Protein 7BO8 (pdb70)

Radius of gyration: 16.05 Å; Cα contacts (8 Å, |Δi|>4): 248; chains: 6; bounding box: 31×26×51 Å

Solvent-accessible surface area: 9868 Å² total

Foldseek 3Di:
DVVVVVVVVVVVVVVVVCCVVVVVVVVVD/DVVVVVVVVVVVVVVVVCCVVVVVVVVVD/DVVVVVVVVVVVVVVVVCCVVVVVVVVVD/DVVVVVVVVVVVVVVVVCVVVVVVVVVVD/DVVVVVVVVVVVVVVVVCCVVVVVVVVPD/DVVVVVVVVVVVVVVVVCCVVVVVVVVVD

Secondary structure (DSSP, 8-state):
-HHHHHHHHHHHHHHHH--HHHHHHHHH-/-HHHHHHHHHHHHHHHH--HHHHHHHHH-/-HHHHHHHHHHHHHHHH--HHHHHHHHH-/-HHHHHHHHHHHHHHHH--HHHHHHHHH-/-HHHHHHHHHHHHHHHH--HHHHHHHHH-/-HHHHHHHHHHHHHHHH--HHHHHHHHH-

Structure (mmCIF, N/CA/C/O backbone):
data_7BO8
#
_entry.id   7BO8
#
_cell.length_a   31.150
_cell.length_b   53.250
_cell.length_c   111.880
_cell.angle_alpha   90.000
_cell.angle_beta   90.000
_cell.angle_gamma   90.000
#
_symmetry.space_group_name_H-M   'P 21 21 21'
#
loop_
_entity.id
_entity.type
_entity.pdbx_description
1 polymer CC-Type2-(VaYd)4-Y3F-W19(BrPhe)-Y24F
2 non-polymer 'OXAMIC ACID'
3 non-polymer 1,2-ETHANEDIOL
4 water water
#
loop_
_atom_site.group_PDB
_atom_site.id
_atom_site.type_symbol
_atom_site.label_atom_id
_atom_site.label_alt_id
_atom_site.label_comp_id
_atom_site.label_asym_id
_atom_site.label_entity_id
_atom_site.label_seq_id
_atom_site.pdbx_PDB_ins_code
_atom_site.Cartn_x
_atom_site.Cartn_y
_atom_site.Cartn_z
_atom_site.occupancy
_atom_site.B_iso_or_equiv
_atom_site.auth_seq_id
_atom_site.auth_comp_id
_atom_site.auth_asym_id
_atom_site.auth_atom_id
_atom_site.pdbx_PDB_model_num
ATOM 4 N N . GLY A 1 2 ? 26.885 4.017 101.926 1.00 76.77 1 GLY A N 1
ATOM 5 C CA . GLY A 1 2 ? 27.704 2.774 102.004 1.00 63.64 1 GLY A CA 1
ATOM 6 C C . GLY A 1 2 ? 27.839 2.159 100.619 1.00 62.01 1 GLY A C 1
ATOM 7 O O . GLY A 1 2 ? 28.569 2.713 99.771 1.00 51.49 1 GLY A O 1
ATOM 8 N N . GLU A 1 3 ? 27.087 1.091 100.363 1.00 63.13 2 GLU A N 1
ATOM 9 C CA . GLU A 1 3 ? 27.041 0.417 99.046 1.00 66.16 2 GLU A CA 1
ATOM 10 C C . GLU A 1 3 ? 26.608 1.423 97.971 1.00 62.24 2 GLU A C 1
ATOM 11 O O . GLU A 1 3 ? 27.289 1.456 96.935 1.00 52.33 2 GLU A O 1
ATOM 17 N N . PHE A 1 4 ? 25.567 2.237 98.209 1.00 57.04 3 PHE A N 1
ATOM 18 C CA . PHE A 1 4 ? 24.989 3.137 97.170 1.00 51.76 3 PHE A CA 1
ATOM 19 C C . PHE A 1 4 ? 25.930 4.315 96.871 1.00 52.88 3 PHE A C 1
ATOM 20 O O . PHE A 1 4 ? 26.006 4.683 95.683 1.00 46.58 3 PHE A O 1
ATOM 28 N N . ALA A 1 5 ? 26.660 4.863 97.858 1.00 49.20 4 ALA A N 1
ATOM 29 C CA . ALA A 1 5 ? 27.671 5.934 97.646 1.00 47.67 4 ALA A CA 1
ATOM 30 C C . ALA A 1 5 ? 28.774 5.431 96.709 1.00 51.01 4 ALA A C 1
ATOM 31 O O . ALA A 1 5 ? 29.131 6.167 95.757 1.00 46.44 4 ALA A O 1
ATOM 33 N N . GLN A 1 6 ? 29.252 4.203 96.936 1.00 50.07 5 GLN A N 1
ATOM 34 C CA . GLN A 1 6 ? 30.274 3.542 96.082 1.00 50.23 5 GLN A CA 1
ATOM 35 C C . GLN A 1 6 ? 29.739 3.383 94.644 1.00 43.40 5 GLN A C 1
ATOM 36 O O . GLN A 1 6 ? 30.517 3.647 93.719 1.00 46.51 5 GLN A O 1
ATOM 42 N N . ALA A 1 7 ? 28.511 2.899 94.457 1.00 42.42 6 ALA A N 1
ATOM 43 C CA . ALA A 1 7 ? 27.914 2.685 93.116 1.00 42.11 6 ALA A CA 1
ATOM 44 C C . ALA A 1 7 ? 27.795 4.038 92.414 1.00 40.62 6 ALA A C 1
ATOM 45 O O . ALA A 1 7 ? 28.050 4.073 91.206 1.00 39.57 6 ALA A O 1
ATOM 47 N N . VAL A 1 8 ? 27.453 5.108 93.131 1.00 41.56 7 VAL A N 1
ATOM 48 C CA . VAL A 1 8 ? 27.353 6.467 92.522 1.00 40.51 7 VAL A CA 1
ATOM 49 C C . VAL A 1 8 ? 28.739 6.919 92.078 1.00 47.47 7 VAL A C 1
ATOM 50 O O . VAL A 1 8 ? 28.884 7.477 90.940 1.00 38.16 7 VAL A O 1
ATOM 54 N N . LYS A 1 9 ? 29.740 6.688 92.927 1.00 44.52 8 LYS A N 1
ATOM 55 C CA . LYS A 1 9 ? 31.133 7.052 92.585 1.00 43.76 8 LYS A CA 1
ATOM 56 C C . LYS A 1 9 ? 31.572 6.301 91.317 1.00 39.83 8 LYS A C 1
ATOM 57 O O . LYS A 1 9 ? 32.233 6.942 90.472 1.00 39.97 8 LYS A O 1
ATOM 63 N N . GLU A 1 10 ? 31.270 5.007 91.199 1.00 38.87 9 GLU A N 1
ATOM 64 C CA . GLU A 1 10 ? 31.699 4.177 90.042 1.00 42.72 9 GLU A CA 1
ATOM 65 C C . GLU A 1 10 ? 30.933 4.616 88.776 1.00 39.71 9 GLU A C 1
ATOM 66 O O . GLU A 1 10 ? 31.549 4.728 87.726 1.00 36.95 9 GLU A O 1
ATOM 72 N N . TYR A 1 11 ? 29.654 4.946 88.913 1.00 37.50 10 TYR A N 1
ATOM 73 C CA . TYR A 1 11 ? 28.849 5.530 87.806 1.00 39.68 10 TYR A CA 1
ATOM 74 C C . TYR A 1 11 ? 29.454 6.865 87.359 1.00 37.87 10 TYR A C 1
ATOM 75 O O . TYR A 1 11 ? 29.624 7.041 86.160 1.00 36.01 10 TYR A O 1
ATOM 84 N N . ALA A 1 12 ? 29.848 7.755 88.287 1.0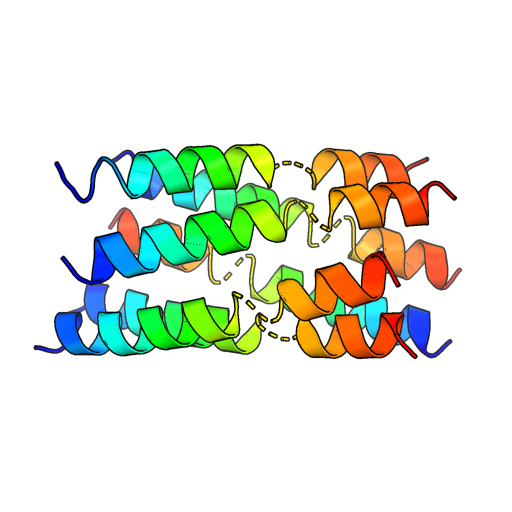0 38.43 11 ALA A N 1
ATOM 85 C CA . ALA A 1 12 ? 30.543 9.027 87.965 1.00 39.04 11 ALA A CA 1
ATOM 86 C C . ALA A 1 12 ? 31.798 8.799 87.099 1.00 40.02 11 ALA A C 1
ATOM 87 O O . ALA A 1 12 ? 31.993 9.576 86.108 1.00 35.94 11 ALA A O 1
ATOM 89 N N . LYS A 1 13 ? 32.641 7.820 87.453 1.00 40.48 12 LYS A N 1
ATOM 90 C CA . LYS A 1 13 ? 33.896 7.484 86.712 1.00 38.03 12 LYS A CA 1
ATOM 91 C C . LYS A 1 13 ? 33.556 7.027 85.285 1.00 34.05 12 LYS A C 1
ATOM 92 O O . LYS A 1 13 ? 34.276 7.427 84.367 1.00 38.17 12 LYS A O 1
ATOM 98 N N . ALA A 1 14 ? 32.530 6.185 85.126 1.00 37.30 13 ALA A N 1
ATOM 99 C CA . ALA A 1 14 ? 32.043 5.684 83.819 1.00 36.87 13 ALA A CA 1
ATOM 100 C C . ALA A 1 14 ? 31.520 6.853 82.970 1.00 36.13 13 ALA A C 1
ATOM 101 O O . ALA A 1 14 ? 31.817 6.856 81.764 1.00 40.73 13 ALA A O 1
ATOM 103 N N . VAL A 1 15 ? 30.800 7.814 83.567 1.00 35.35 14 VAL A N 1
ATOM 104 C CA . VAL A 1 15 ? 30.266 8.992 82.811 1.00 34.04 14 VAL A CA 1
ATOM 105 C C . VAL A 1 15 ? 31.493 9.771 82.343 1.00 36.42 14 VAL A C 1
ATOM 106 O O . VAL A 1 15 ? 31.578 10.106 81.153 1.00 35.99 14 VAL A O 1
ATOM 110 N N . LYS A 1 16 ? 32.464 9.978 83.233 1.00 40.48 15 LYS A N 1
ATOM 111 C CA . LYS A 1 16 ? 33.705 10.714 82.903 1.00 37.51 15 LYS A CA 1
ATOM 112 C C . LYS A 1 16 ? 34.456 10.021 81.756 1.00 39.20 15 LYS A C 1
ATOM 113 O O . LYS A 1 16 ? 34.969 10.766 80.889 1.00 36.56 15 LYS A O 1
ATOM 119 N N . GLU A 1 17 ? 34.567 8.684 81.769 1.00 36.30 16 GLU A N 1
ATOM 120 C CA . GLU A 1 17 ? 35.177 7.878 80.691 1.00 39.72 16 GLU A CA 1
ATOM 121 C C . GLU A 1 17 ? 34.415 8.102 79.393 1.00 38.71 16 GLU A C 1
ATOM 122 O O . GLU A 1 17 ? 35.063 8.267 78.353 1.00 37.55 16 GLU A O 1
ATOM 128 N N . TYR A 1 18 ? 33.089 8.094 79.455 1.00 38.28 17 TYR A N 1
ATOM 129 C CA . TYR A 1 18 ? 32.256 8.237 78.241 1.00 36.96 17 TYR A CA 1
ATOM 130 C C . TYR A 1 18 ? 32.434 9.655 77.703 1.00 34.18 17 TYR A C 1
ATOM 131 O O . TYR A 1 18 ? 32.598 9.781 76.525 1.00 35.42 17 TYR A O 1
ATOM 140 N N . ALA A 1 19 ? 32.503 10.682 78.545 1.00 37.87 18 ALA A N 1
ATOM 141 C CA . ALA A 1 19 ? 32.736 12.094 78.105 1.00 36.58 18 ALA A CA 1
ATOM 142 C C . ALA A 1 19 ? 34.026 12.212 77.287 1.00 40.01 18 ALA A C 1
ATOM 143 O O . ALA A 1 19 ? 33.979 12.857 76.230 1.00 36.94 18 ALA A O 1
ATOM 157 N N . ALA A 1 21 ? 35.502 9.720 75.541 1.00 39.64 20 ALA A N 1
ATOM 158 C CA . ALA A 1 21 ? 35.221 8.983 74.275 1.00 37.72 20 ALA A CA 1
ATOM 159 C C . ALA A 1 21 ? 34.368 9.850 73.344 1.00 38.26 20 ALA A C 1
ATOM 160 O O . ALA A 1 21 ? 34.697 9.843 72.152 1.00 37.96 20 ALA A O 1
ATOM 162 N N . VAL A 1 22 ? 33.359 10.568 73.858 1.00 36.37 21 VAL A N 1
ATOM 163 C CA . VAL A 1 22 ? 32.505 11.458 73.012 1.00 38.96 21 VAL A CA 1
ATOM 164 C C . VAL A 1 22 ? 33.351 12.616 72.464 1.00 41.10 21 VAL A C 1
ATOM 165 O O . VAL A 1 22 ? 33.232 12.899 71.266 1.00 37.78 21 VAL A O 1
ATOM 169 N N . LYS A 1 23 ? 34.200 13.229 73.287 1.00 39.36 22 LYS A N 1
ATOM 170 C CA . LYS A 1 23 ? 35.114 14.320 72.856 1.00 41.61 22 LYS A CA 1
ATOM 171 C C . LYS A 1 23 ? 36.055 13.815 71.745 1.00 38.90 22 LYS A C 1
ATOM 172 O O . LYS A 1 23 ? 36.285 14.562 70.795 1.00 37.33 22 LYS A O 1
ATOM 178 N N . GLU A 1 24 ? 36.628 12.619 71.894 1.00 37.33 23 GLU A N 1
ATOM 179 C CA . GLU A 1 24 ? 37.497 11.951 70.887 1.00 41.50 23 GLU A CA 1
ATOM 180 C C . GLU A 1 24 ? 36.708 11.689 69.609 1.00 43.36 23 GLU A C 1
ATOM 181 O O . GLU A 1 24 ? 37.264 11.947 68.527 1.00 42.71 23 GLU A O 1
ATOM 187 N N . PHE A 1 25 ? 35.470 11.209 69.712 1.00 38.47 24 PHE A N 1
ATOM 188 C CA . PHE A 1 25 ? 34.622 11.002 68.507 1.00 41.51 24 PHE A CA 1
ATOM 189 C C . PHE A 1 25 ? 34.380 12.349 67.818 1.00 44.27 24 PHE A C 1
ATOM 190 O O . PHE A 1 25 ? 34.513 12.410 66.587 1.00 43.51 24 PHE A O 1
ATOM 198 N N . ALA A 1 26 ? 34.057 13.396 68.578 1.00 42.43 25 ALA A N 1
ATOM 199 C CA . ALA A 1 26 ? 33.784 14.745 68.027 1.00 44.19 25 ALA A CA 1
ATOM 200 C C . ALA A 1 26 ? 34.990 15.216 67.218 1.00 46.02 25 ALA A C 1
ATOM 201 O O . ALA A 1 26 ? 34.783 15.699 66.093 1.00 43.89 25 ALA A O 1
ATOM 203 N N . GLN A 1 27 ? 36.199 15.033 67.756 1.00 43.84 26 GLN A N 1
ATOM 204 C CA . GLN A 1 27 ? 37.459 15.388 67.060 1.00 45.86 26 GLN A CA 1
ATOM 205 C C . GLN A 1 27 ? 37.607 14.533 65.807 1.00 49.45 26 GLN A C 1
ATOM 206 O O . GLN A 1 27 ? 37.958 15.107 64.767 1.00 49.33 26 GLN A O 1
ATOM 212 N N . ALA A 1 28 ? 37.297 13.238 65.873 1.00 48.33 27 ALA A N 1
ATOM 213 C CA . ALA A 1 28 ? 37.426 12.310 64.718 1.00 48.97 27 ALA A CA 1
ATOM 214 C C . ALA A 1 28 ? 36.462 12.736 63.599 1.00 51.28 27 ALA A C 1
ATOM 215 O O . ALA A 1 28 ? 36.858 12.657 62.411 1.00 47.72 27 ALA A O 1
ATOM 217 N N . VAL A 1 29 ? 35.266 13.208 63.945 1.00 48.43 28 VAL A N 1
ATOM 218 C CA . VAL A 1 29 ? 34.250 13.645 62.931 1.00 54.31 28 VAL A CA 1
ATOM 219 C C . VAL A 1 29 ? 34.741 14.897 62.193 1.00 55.96 28 VAL A C 1
ATOM 220 O O . VAL A 1 29 ? 34.598 14.959 60.946 1.00 60.07 28 VAL A O 1
ATOM 224 N N . LYS A 1 30 ? 35.299 15.836 62.945 1.00 50.78 29 LYS A N 1
ATOM 225 C CA . LYS A 1 30 ? 35.814 17.142 62.460 1.00 62.13 29 LYS A CA 1
ATOM 226 C C . LYS A 1 30 ? 37.039 16.974 61.535 1.00 58.28 29 LYS A C 1
ATOM 227 O O . LYS A 1 30 ? 37.174 17.777 60.614 1.00 58.50 29 LYS A O 1
ATOM 233 N N . GLY A 1 31 ? 37.916 15.994 61.772 1.00 61.81 30 GLY A N 1
ATOM 234 C CA . GLY A 1 31 ? 39.213 15.848 61.069 1.00 70.43 30 GLY A CA 1
ATOM 235 C C . GLY A 1 31 ? 39.122 16.086 59.556 1.00 80.15 30 GLY A C 1
ATOM 236 O O . GLY A 1 31 ? 38.277 15.587 58.768 1.00 71.63 30 GLY A O 1
ATOM 240 N N . GLY B 1 2 ? 39.056 4.668 56.015 1.00 77.81 1 GLY B N 1
ATOM 241 C CA . GLY B 1 2 ? 39.880 3.792 56.911 1.00 69.01 1 GLY B CA 1
ATOM 242 C C . GLY B 1 2 ? 40.079 4.380 58.298 1.00 72.73 1 GLY B C 1
ATOM 243 O O . GLY B 1 2 ? 39.767 3.678 59.285 1.00 68.82 1 GLY B O 1
ATOM 244 N N . GLU B 1 3 ? 40.596 5.607 58.400 1.00 73.27 2 GLU B N 1
ATOM 245 C CA . GLU B 1 3 ? 40.936 6.208 59.717 1.00 71.94 2 GLU B CA 1
ATOM 246 C C . GLU B 1 3 ? 39.623 6.542 60.426 1.00 69.62 2 GLU B C 1
ATOM 247 O O . GLU B 1 3 ? 39.485 6.222 61.630 1.00 65.36 2 GLU B O 1
ATOM 253 N N . PHE B 1 4 ? 38.658 7.096 59.699 1.00 61.72 3 PHE B N 1
ATOM 254 C CA . PHE B 1 4 ? 37.327 7.388 60.277 1.00 57.61 3 PHE B CA 1
ATOM 255 C C . PHE B 1 4 ? 36.617 6.088 60.681 1.00 61.04 3 PHE B C 1
ATOM 256 O O . PHE B 1 4 ? 35.998 6.088 61.771 1.00 56.11 3 PHE B O 1
ATOM 264 N N . ALA B 1 5 ? 36.687 5.011 59.885 1.00 51.79 4 ALA B N 1
ATOM 265 C CA . ALA B 1 5 ? 35.994 3.750 60.239 1.00 57.22 4 ALA B CA 1
ATOM 266 C C . ALA B 1 5 ? 36.541 3.259 61.591 1.00 56.56 4 ALA B C 1
ATOM 267 O O . ALA B 1 5 ? 35.775 2.671 62.393 1.00 49.30 4 ALA B O 1
ATOM 269 N N . GLN B 1 6 ? 37.823 3.486 61.845 1.00 51.27 5 GLN B N 1
ATOM 270 C CA . GLN B 1 6 ? 38.487 2.995 63.076 1.00 54.50 5 GLN B CA 1
ATOM 271 C C . GLN B 1 6 ? 37.954 3.821 64.249 1.00 54.96 5 GLN B C 1
ATOM 272 O O . GLN B 1 6 ? 37.738 3.221 65.303 1.00 54.16 5 GLN B O 1
ATOM 278 N N . ALA B 1 7 ? 37.700 5.118 64.043 1.00 47.31 6 ALA B N 1
ATOM 279 C CA . ALA B 1 7 ? 37.204 6.041 65.090 1.00 49.45 6 ALA B CA 1
ATOM 280 C C . ALA B 1 7 ? 35.748 5.684 65.421 1.00 49.00 6 ALA B C 1
ATOM 281 O O . ALA B 1 7 ? 35.357 5.776 66.593 1.00 45.80 6 ALA B O 1
ATOM 283 N N . VAL B 1 8 ? 34.989 5.201 64.439 1.00 44.12 7 VAL B N 1
ATOM 284 C CA . VAL B 1 8 ? 33.613 4.688 64.658 1.00 48.51 7 VAL B CA 1
ATOM 285 C C . VAL B 1 8 ? 33.713 3.381 65.456 1.00 51.49 7 VAL B C 1
ATOM 286 O O . VAL B 1 8 ? 32.893 3.196 66.370 1.00 49.44 7 VAL B O 1
ATOM 290 N N . LYS B 1 9 ? 34.692 2.521 65.144 1.00 50.66 8 LYS B N 1
ATOM 291 C CA . LYS B 1 9 ? 34.912 1.234 65.862 1.00 55.67 8 LYS B CA 1
ATOM 292 C C . LYS B 1 9 ? 35.274 1.503 67.330 1.00 49.20 8 LYS B C 1
ATOM 293 O O . LYS B 1 9 ? 34.734 0.796 68.214 1.00 49.81 8 LYS B O 1
ATOM 299 N N . GLU B 1 10 ? 36.195 2.433 67.561 1.00 47.91 9 GLU B N 1
ATOM 300 C CA . GLU B 1 10 ? 36.688 2.801 68.914 1.00 56.35 9 GLU B CA 1
ATOM 301 C C . GLU B 1 10 ? 35.559 3.497 69.672 1.00 47.46 9 GLU B C 1
ATOM 302 O O . GLU B 1 10 ? 35.444 3.247 70.872 1.00 45.98 9 GLU B O 1
ATOM 308 N N . TYR B 1 11 ? 34.676 4.233 68.995 1.00 40.11 10 TYR B N 1
ATOM 309 C CA . TYR B 1 11 ? 33.509 4.862 69.672 1.00 39.70 10 TYR B CA 1
ATOM 310 C C . TYR B 1 11 ? 32.498 3.787 70.056 1.00 39.95 10 TYR B C 1
ATOM 311 O O . TYR B 1 11 ? 31.990 3.836 71.209 1.00 38.94 10 TYR B O 1
ATOM 320 N N . ALA B 1 12 ? 32.206 2.833 69.156 1.00 39.43 11 ALA B N 1
ATOM 321 C CA . ALA B 1 12 ? 31.279 1.709 69.420 1.00 40.18 11 ALA B CA 1
ATOM 322 C C . ALA B 1 12 ? 31.728 0.972 70.698 1.00 38.68 11 ALA B C 1
ATOM 323 O O . ALA B 1 12 ? 30.869 0.634 71.501 1.00 44.29 11 ALA B O 1
ATOM 325 N N . LYS B 1 13 ? 33.017 0.763 70.910 1.00 40.73 12 LYS B N 1
ATOM 326 C CA . LYS B 1 13 ? 33.520 0.075 72.143 1.00 45.93 12 LYS B CA 1
ATOM 327 C C . LYS B 1 13 ? 33.191 0.932 73.380 1.00 44.99 12 LYS B C 1
ATOM 328 O O . LYS B 1 13 ? 32.789 0.345 74.378 1.00 45.78 12 LYS B O 1
ATOM 334 N N . ALA B 1 14 ? 33.290 2.267 73.289 1.00 42.64 13 ALA B N 1
ATOM 335 C CA . ALA B 1 14 ? 33.028 3.184 74.431 1.00 40.45 13 ALA B CA 1
ATOM 336 C C . ALA B 1 14 ? 31.520 3.217 74.751 1.00 37.29 13 ALA B C 1
ATOM 337 O O . ALA B 1 14 ? 31.137 3.288 75.941 1.00 39.36 13 ALA B O 1
ATOM 339 N N . VAL B 1 15 ? 30.676 3.139 73.726 1.00 38.41 14 VAL B N 1
ATOM 340 C CA . VAL B 1 15 ? 29.202 3.103 73.873 1.00 37.96 14 VAL B CA 1
ATOM 341 C C . VAL B 1 15 ? 28.839 1.827 74.641 1.00 37.83 14 VAL B C 1
ATOM 342 O O . VAL B 1 15 ? 28.059 1.918 75.618 1.00 38.38 14 VAL B O 1
ATOM 346 N N . LYS B 1 16 ? 29.414 0.674 74.255 1.00 41.42 15 LYS B N 1
ATOM 347 C CA . LYS B 1 16 ? 29.151 -0.633 74.927 1.00 44.46 15 LYS B CA 1
ATOM 348 C C . LYS B 1 16 ? 29.626 -0.574 76.382 1.00 40.74 15 LYS B C 1
ATOM 349 O O . LYS B 1 16 ? 28.893 -1.072 77.244 1.00 42.14 15 LYS B O 1
ATOM 355 N N . GLU B 1 17 ? 30.825 -0.044 76.628 1.00 38.97 16 GLU B N 1
ATOM 356 C CA . GLU B 1 17 ? 31.373 0.095 78.006 1.00 46.97 16 GLU B CA 1
ATOM 357 C C . GLU B 1 17 ? 30.463 0.996 78.835 1.00 42.37 16 GLU B C 1
ATOM 358 O O . GLU B 1 17 ? 30.157 0.661 79.965 1.00 39.14 16 GLU B O 1
ATOM 364 N N . TYR B 1 18 ? 30.068 2.143 78.292 1.00 36.96 17 TYR B N 1
ATOM 365 C CA . TYR B 1 18 ? 29.109 3.025 78.987 1.00 35.99 17 TYR B CA 1
ATOM 366 C C . TYR B 1 18 ? 27.774 2.297 79.221 1.00 37.63 17 TYR B C 1
ATOM 367 O O . TYR B 1 18 ? 27.266 2.354 80.352 1.00 35.00 17 TYR B O 1
ATOM 376 N N . ALA B 1 19 ? 27.253 1.537 78.248 1.00 36.32 18 ALA B N 1
ATOM 377 C CA . ALA B 1 19 ? 25.974 0.798 78.396 1.00 38.59 18 ALA B CA 1
ATOM 378 C C . ALA B 1 19 ? 26.076 -0.186 79.569 1.00 40.23 18 ALA B C 1
ATOM 379 O O . ALA B 1 19 ? 25.134 -0.245 80.386 1.00 38.15 18 ALA B O 1
ATOM 393 N N . ALA B 1 21 ? 28.055 0.166 82.266 1.00 42.26 20 ALA B N 1
ATOM 394 C CA . ALA B 1 21 ? 28.091 1.020 83.499 1.00 37.60 20 ALA B CA 1
ATOM 395 C C . ALA B 1 21 ? 26.683 1.518 83.830 1.00 36.54 20 ALA B C 1
ATOM 396 O O . ALA B 1 21 ? 26.315 1.499 85.013 1.00 36.78 20 ALA B O 1
ATOM 398 N N . VAL B 1 22 ? 25.908 1.928 82.827 1.00 34.54 21 VAL B N 1
ATOM 399 C CA . VAL B 1 22 ? 24.503 2.369 83.024 1.00 37.52 21 VAL B CA 1
ATOM 400 C C . VAL B 1 22 ? 23.705 1.203 83.640 1.00 42.73 21 VAL B C 1
ATOM 401 O O . VAL B 1 22 ? 22.948 1.462 84.607 1.00 38.01 21 VAL B O 1
ATOM 405 N N . LYS B 1 23 ? 23.860 -0.029 83.135 1.00 42.14 22 LYS B N 1
ATOM 406 C CA . LYS B 1 23 ? 23.121 -1.219 83.669 1.00 44.26 22 LYS B CA 1
ATOM 407 C C . LYS B 1 23 ? 23.567 -1.499 85.100 1.00 39.78 22 LYS B C 1
ATOM 408 O O . LYS B 1 23 ? 22.676 -1.791 85.944 1.00 41.60 22 LYS B O 1
ATOM 414 N N . GLU B 1 24 ? 24.863 -1.419 85.368 1.00 41.75 23 GLU B N 1
ATOM 415 C CA . GLU B 1 24 ? 25.432 -1.641 86.729 1.00 43.08 23 GLU B CA 1
ATOM 416 C C . GLU B 1 24 ? 24.860 -0.613 87.700 1.00 40.58 23 GLU B C 1
ATOM 417 O O . GLU B 1 24 ? 24.417 -1.000 88.791 1.00 37.82 23 GLU B O 1
ATOM 423 N N . PHE B 1 25 ? 24.809 0.656 87.302 1.00 38.64 24 PHE B N 1
ATOM 424 C CA . PHE B 1 25 ? 24.209 1.714 88.149 1.00 37.15 24 PHE B CA 1
ATOM 425 C C . PHE B 1 25 ? 22.698 1.481 88.331 1.00 36.60 24 PHE B C 1
ATOM 426 O O . PHE B 1 25 ? 22.230 1.634 89.484 1.00 39.99 24 PHE B O 1
ATOM 434 N N . ALA 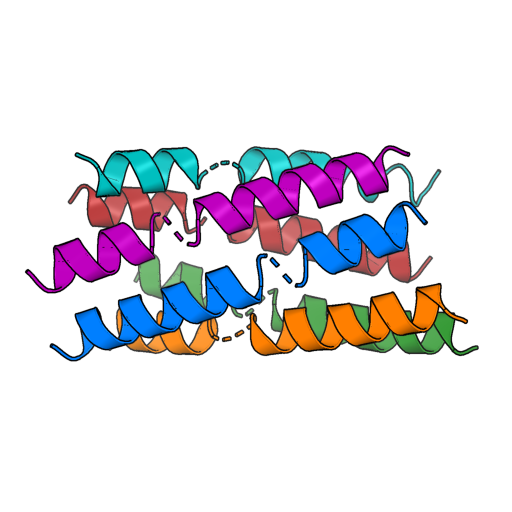B 1 26 ? 21.977 1.076 87.290 1.00 37.47 25 ALA B N 1
ATOM 435 C CA . ALA B 1 26 ? 20.544 0.723 87.383 1.00 38.62 25 ALA B CA 1
ATOM 436 C C . ALA B 1 26 ? 20.376 -0.356 88.469 1.00 42.82 25 ALA B C 1
ATOM 437 O O . ALA B 1 26 ? 19.549 -0.129 89.369 1.00 41.08 25 ALA B O 1
ATOM 439 N N . GLN B 1 27 ? 21.184 -1.437 88.429 1.00 46.88 26 GLN B N 1
ATOM 440 C CA . GLN B 1 27 ? 21.135 -2.557 89.425 1.00 45.93 26 GLN B CA 1
ATOM 441 C C . GLN B 1 27 ? 21.356 -2.028 90.844 1.00 46.46 26 GLN B C 1
ATOM 442 O O . GLN B 1 27 ? 20.697 -2.541 91.753 1.00 49.20 26 GLN B O 1
ATOM 448 N N . ALA B 1 28 ? 22.246 -1.053 91.050 1.00 50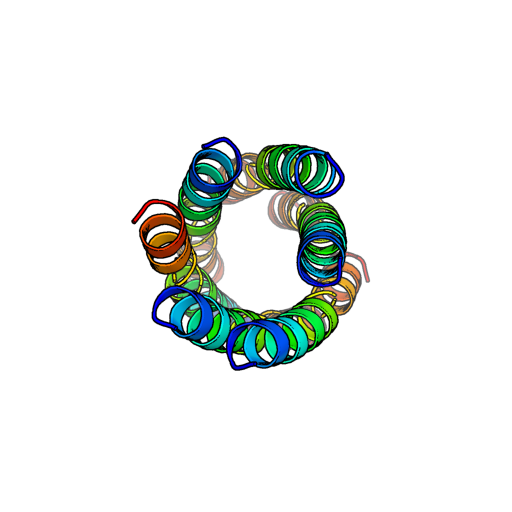.24 27 ALA B N 1
ATOM 449 C CA . ALA B 1 28 ? 22.493 -0.409 92.371 1.00 51.79 27 ALA B CA 1
ATOM 450 C C . ALA B 1 28 ? 21.275 0.411 92.816 1.00 53.51 27 ALA B C 1
ATOM 451 O O . ALA B 1 28 ? 20.917 0.358 94.019 1.00 46.41 27 ALA B O 1
ATOM 453 N N . VAL B 1 29 ? 20.610 1.106 91.897 1.00 47.74 28 VAL B N 1
ATOM 454 C CA . VAL B 1 29 ? 19.346 1.834 92.238 1.00 47.58 28 VAL B CA 1
ATOM 455 C C . VAL B 1 29 ? 18.240 0.827 92.580 1.00 50.45 28 VAL B C 1
ATOM 456 O O . VAL B 1 29 ? 17.515 1.064 93.557 1.00 50.07 28 VAL B O 1
ATOM 460 N N . LYS B 1 30 ? 18.104 -0.259 91.820 1.00 43.43 29 LYS B N 1
ATOM 461 C CA . LYS B 1 30 ? 17.082 -1.306 92.089 1.00 49.67 29 LYS B CA 1
ATOM 462 C C . LYS B 1 30 ? 17.354 -1.944 93.461 1.00 56.04 29 LYS B C 1
ATOM 463 O O . LYS B 1 30 ? 16.389 -2.384 94.107 1.00 58.97 29 LYS B O 1
ATOM 469 N N . GLY B 1 31 ? 18.627 -2.044 93.847 1.00 61.01 30 GLY B N 1
ATOM 470 C CA . GLY B 1 31 ? 19.089 -2.844 94.990 1.00 64.81 30 GLY B CA 1
ATOM 471 C C . GLY B 1 31 ? 18.915 -2.062 96.266 1.00 63.67 30 GLY B C 1
ATOM 472 O O . GLY B 1 31 ? 18.733 -0.843 96.208 1.00 66.49 30 GLY B O 1
ATOM 477 N N . GLY C 1 2 ? 33.184 -1.654 53.233 1.00 92.96 1 GLY C N 1
ATOM 478 C CA . GLY C 1 2 ? 34.346 -2.509 53.657 1.00 83.65 1 GLY C CA 1
ATOM 479 C C . GLY C 1 2 ? 34.557 -2.452 55.163 1.00 81.08 1 GLY C C 1
ATOM 480 O O . GLY C 1 2 ? 33.745 -3.045 55.902 1.00 74.44 1 GLY C O 1
ATOM 481 N N . GLU C 1 3 ? 35.601 -1.754 55.613 1.00 73.16 2 GLU C N 1
ATOM 482 C CA . GLU C 1 3 ? 35.861 -1.518 57.054 1.00 79.35 2 GLU C CA 1
ATOM 483 C C . GLU C 1 3 ? 34.765 -0.585 57.597 1.00 70.20 2 GLU C C 1
ATOM 484 O O . GLU C 1 3 ? 34.256 -0.868 58.689 1.00 66.19 2 GLU C O 1
ATOM 490 N N . PHE C 1 4 ? 34.389 0.462 56.854 1.00 67.32 3 PHE C N 1
ATOM 491 C CA . PHE C 1 4 ? 33.378 1.461 57.296 1.00 68.32 3 PHE C CA 1
ATOM 492 C C . PHE C 1 4 ? 32.045 0.751 57.532 1.00 70.05 3 PHE C C 1
ATOM 493 O O . PHE C 1 4 ? 31.446 0.910 58.614 1.00 70.13 3 PHE C O 1
ATOM 501 N N . ALA C 1 5 ? 31.597 -0.029 56.553 1.00 68.73 4 ALA C N 1
ATOM 502 C CA . ALA C 1 5 ? 30.362 -0.836 56.664 1.00 69.43 4 ALA C CA 1
ATOM 503 C C . ALA C 1 5 ? 30.444 -1.698 57.928 1.00 62.05 4 ALA C C 1
ATOM 504 O O . ALA C 1 5 ? 29.402 -1.840 58.606 1.00 56.12 4 ALA C O 1
ATOM 506 N N . GLN C 1 6 ? 31.626 -2.264 58.206 1.00 59.31 5 GLN C N 1
ATOM 507 C CA . GLN C 1 6 ? 31.874 -3.174 59.363 1.00 60.12 5 GLN C CA 1
ATOM 508 C C . GLN C 1 6 ? 31.759 -2.345 60.650 1.00 58.77 5 GLN C C 1
ATOM 509 O O . GLN C 1 6 ? 31.044 -2.763 61.593 1.00 58.37 5 GLN C O 1
ATOM 515 N N . ALA C 1 7 ? 32.453 -1.212 60.671 1.00 52.66 6 ALA C N 1
ATOM 516 C CA . ALA C 1 7 ? 32.473 -0.259 61.802 1.00 57.65 6 ALA C CA 1
ATOM 517 C C . ALA C 1 7 ? 31.033 0.137 62.139 1.00 54.56 6 ALA C C 1
ATOM 518 O O . ALA C 1 7 ? 30.692 0.161 63.335 1.00 48.98 6 ALA C O 1
ATOM 520 N N . VAL C 1 8 ? 30.202 0.386 61.118 1.00 57.17 7 VAL C N 1
ATOM 521 C CA . VAL C 1 8 ? 28.788 0.823 61.325 1.00 56.36 7 VAL C CA 1
ATOM 522 C C . VAL C 1 8 ? 27.981 -0.325 61.956 1.00 60.61 7 VAL C C 1
ATOM 523 O O . VAL C 1 8 ? 27.179 -0.054 62.883 1.00 57.61 7 VAL C O 1
ATOM 527 N N . LYS C 1 9 ? 28.175 -1.572 61.519 1.00 58.92 8 LYS C N 1
ATOM 528 C CA . LYS C 1 9 ? 27.425 -2.714 62.104 1.00 56.33 8 LYS C CA 1
ATOM 529 C C . LYS C 1 9 ? 27.724 -2.776 63.613 1.00 50.86 8 LYS C C 1
ATOM 530 O O . LYS C 1 9 ? 26.777 -2.954 64.406 1.00 56.27 8 LYS C O 1
ATOM 536 N N . GLU C 1 10 ? 28.988 -2.665 64.000 1.00 49.16 9 GLU C N 1
ATOM 537 C CA . GLU C 1 10 ? 29.413 -2.750 65.419 1.00 55.14 9 GLU C CA 1
ATOM 538 C C . GLU C 1 10 ? 28.849 -1.554 66.202 1.00 48.53 9 GLU C C 1
ATOM 539 O O . GLU C 1 10 ? 28.444 -1.730 67.338 1.00 49.13 9 GLU C O 1
ATOM 545 N N . TYR C 1 11 ? 28.815 -0.371 65.581 1.00 49.08 10 TYR C N 1
ATOM 546 C CA . TYR C 1 11 ? 28.205 0.846 66.171 1.00 47.27 10 TYR C CA 1
ATOM 547 C C . TYR C 1 11 ? 26.702 0.591 66.386 1.00 48.67 10 TYR C C 1
ATOM 548 O O . TYR C 1 11 ? 26.173 0.808 67.523 1.00 49.68 10 TYR C O 1
ATOM 557 N N . ALA C 1 12 ? 26.009 0.067 65.370 1.00 44.28 11 ALA C N 1
ATOM 558 C CA . ALA C 1 12 ? 24.544 -0.174 65.419 1.00 45.11 11 ALA C CA 1
ATOM 559 C C . ALA C 1 12 ? 24.226 -1.111 66.586 1.00 44.61 11 ALA C C 1
ATOM 560 O O . ALA C 1 12 ? 23.261 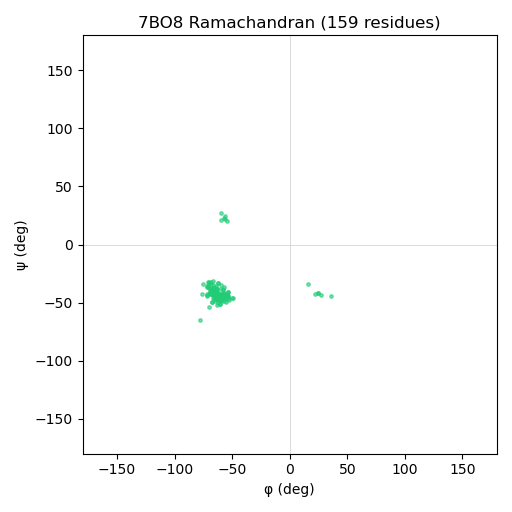-0.874 67.299 1.00 46.10 11 ALA C O 1
ATOM 562 N N . LYS C 1 13 ? 25.050 -2.145 66.772 1.00 52.88 12 LYS C N 1
ATOM 563 C CA . LYS C 1 13 ? 24.890 -3.171 67.840 1.00 53.38 12 LYS C CA 1
ATOM 564 C C . LYS C 1 13 ? 25.173 -2.511 69.199 1.00 46.44 12 LYS C C 1
ATOM 565 O O . LYS C 1 13 ? 24.424 -2.768 70.136 1.00 47.40 12 LYS C O 1
ATOM 571 N N . ALA C 1 14 ? 26.193 -1.666 69.307 1.00 48.31 13 ALA C N 1
ATOM 572 C CA . ALA C 1 14 ? 26.484 -0.912 70.562 1.00 43.89 13 ALA C CA 1
ATOM 573 C C . ALA C 1 14 ? 25.339 0.055 70.894 1.00 42.60 13 ALA C C 1
ATOM 574 O O . ALA C 1 14 ? 24.906 0.072 72.062 1.00 43.58 13 ALA C O 1
ATOM 576 N N . VAL C 1 15 ? 24.779 0.752 69.898 1.00 43.52 14 VAL C N 1
ATOM 577 C CA . VAL C 1 15 ? 23.601 1.642 70.107 1.00 46.06 14 VAL C CA 1
ATOM 578 C C . VAL C 1 15 ? 22.463 0.838 70.740 1.00 52.12 14 VAL C C 1
ATOM 579 O O . VAL C 1 15 ? 21.815 1.360 71.695 1.00 45.77 14 VAL C O 1
ATOM 583 N N . LYS C 1 16 ? 22.198 -0.378 70.250 1.00 50.73 15 LYS C N 1
ATOM 584 C CA . LYS C 1 16 ? 21.046 -1.174 70.748 1.00 48.54 15 LYS C CA 1
ATOM 585 C C . LYS C 1 16 ? 21.312 -1.591 72.193 1.00 44.92 15 LYS C C 1
ATOM 586 O O . LYS C 1 16 ? 20.340 -1.643 72.975 1.00 47.63 15 LYS C O 1
ATOM 592 N N . GLU C 1 17 ? 22.566 -1.874 72.534 1.00 45.33 16 GLU C N 1
ATOM 593 C CA . GLU C 1 17 ? 22.942 -2.222 73.934 1.00 49.49 16 GLU C CA 1
ATOM 594 C C . GLU C 1 17 ? 22.753 -0.982 74.811 1.00 46.16 16 GLU C C 1
ATOM 595 O O . GLU C 1 17 ? 22.159 -1.120 75.884 1.00 43.70 16 GLU C O 1
ATOM 601 N N . TYR C 1 18 ? 23.145 0.195 74.308 1.00 43.85 17 TYR C N 1
ATOM 602 C CA . TYR C 1 18 ? 22.929 1.478 75.031 1.00 40.28 17 TYR C CA 1
ATOM 603 C C . TYR C 1 18 ? 21.426 1.661 75.240 1.00 39.14 17 TYR C C 1
ATOM 604 O O . TYR C 1 18 ? 20.996 1.945 76.403 1.00 38.52 17 TYR C O 1
ATOM 613 N N . ALA C 1 19 ? 20.621 1.472 74.183 1.00 41.29 18 ALA C N 1
ATOM 614 C CA . ALA C 1 19 ? 19.149 1.630 74.244 1.00 37.42 18 ALA C CA 1
ATOM 615 C C . ALA C 1 19 ? 18.578 0.745 75.367 1.00 41.60 18 ALA C C 1
ATOM 616 O O . ALA C 1 19 ? 17.770 1.292 76.187 1.00 40.09 18 ALA C O 1
ATOM 630 N N . ALA C 1 21 ? 20.172 -0.529 77.969 1.00 42.66 20 ALA C N 1
ATOM 631 C CA . ALA C 1 21 ? 20.732 -0.084 79.288 1.00 39.61 20 ALA C CA 1
ATOM 632 C C . ALA C 1 21 ? 19.963 1.133 79.793 1.00 40.30 20 ALA C C 1
ATOM 633 O O . ALA C 1 21 ? 19.592 1.190 80.997 1.00 39.06 20 ALA C O 1
ATOM 635 N N . VAL C 1 22 ? 19.696 2.079 78.895 1.00 39.40 21 VAL C N 1
ATOM 636 C CA . VAL C 1 22 ? 18.873 3.265 79.249 1.00 39.52 21 VAL C CA 1
ATOM 637 C C . VAL C 1 22 ? 17.504 2.837 79.785 1.00 39.22 21 VAL C C 1
ATOM 638 O O . VAL C 1 22 ? 17.059 3.433 80.772 1.00 37.27 21 VAL C O 1
ATOM 642 N N . LYS C 1 23 ? 16.824 1.880 79.147 1.00 39.72 22 LYS C N 1
ATOM 643 C CA . LYS C 1 23 ? 15.480 1.411 79.597 1.00 40.84 22 LYS C CA 1
ATOM 644 C C . LYS C 1 23 ? 15.577 0.831 81.026 1.00 39.09 22 LYS C C 1
ATOM 645 O O . LYS C 1 23 ? 14.674 1.112 81.826 1.00 42.30 22 LYS C O 1
ATOM 651 N N . GLU C 1 24 ? 16.646 0.115 81.387 1.00 43.70 23 GLU C N 1
ATOM 652 C CA . GLU C 1 24 ? 16.785 -0.464 82.758 1.00 46.34 23 GLU C CA 1
ATOM 653 C C . GLU C 1 24 ? 17.071 0.657 83.761 1.00 44.85 23 GLU C C 1
ATOM 654 O O . GLU C 1 24 ? 16.545 0.599 84.884 1.00 40.18 23 GLU C O 1
ATOM 660 N N . PHE C 1 25 ? 17.843 1.671 83.360 1.00 44.63 24 PHE C N 1
ATOM 661 C CA . PHE C 1 25 ? 18.083 2.879 84.192 1.00 41.95 24 PHE C CA 1
ATOM 662 C C . PHE C 1 25 ? 16.736 3.571 84.462 1.00 38.93 24 PHE C C 1
ATOM 663 O O . PHE C 1 25 ? 16.443 3.914 85.635 1.00 40.88 24 PHE C O 1
ATOM 671 N N . ALA C 1 26 ? 15.954 3.822 83.402 1.00 40.87 25 ALA C N 1
ATOM 672 C CA . ALA C 1 26 ? 14.601 4.445 83.461 1.00 43.29 25 ALA C CA 1
ATOM 673 C C . ALA C 1 26 ? 13.705 3.678 84.434 1.00 42.67 25 ALA C C 1
ATOM 674 O O . ALA C 1 26 ? 13.054 4.325 85.258 1.00 42.21 25 ALA C O 1
ATOM 676 N N . GLN C 1 27 ? 13.690 2.350 84.355 1.00 41.62 26 GLN C N 1
ATOM 677 C CA . GLN C 1 27 ? 12.863 1.505 85.254 1.00 44.40 26 GLN C CA 1
ATOM 678 C C . GLN C 1 27 ? 13.403 1.609 86.683 1.00 41.14 26 GLN C C 1
ATOM 679 O O . GLN C 1 27 ? 12.602 1.715 87.602 1.00 46.41 26 GLN C O 1
ATOM 685 N N . ALA C 1 28 ? 14.709 1.647 86.884 1.00 42.07 27 ALA C N 1
ATOM 686 C CA . ALA C 1 28 ? 15.286 1.717 88.249 1.00 38.80 27 ALA C CA 1
ATOM 687 C C . ALA C 1 28 ? 14.859 3.034 88.900 1.00 40.85 27 ALA C C 1
ATOM 688 O O . ALA C 1 28 ? 14.407 3.049 90.056 1.00 37.67 27 ALA C O 1
ATOM 690 N N . VAL C 1 29 ? 14.964 4.118 88.148 1.00 41.64 28 VAL C N 1
ATOM 691 C CA . VAL C 1 29 ? 14.632 5.478 88.654 1.00 45.28 28 VAL C CA 1
ATOM 692 C C . VAL C 1 29 ? 13.128 5.568 88.945 1.00 47.21 28 VAL C C 1
ATOM 693 O O . VAL C 1 29 ? 12.797 6.117 89.980 1.00 56.90 28 VAL C O 1
ATOM 697 N N . LYS C 1 30 ? 12.270 5.013 88.083 1.00 50.88 29 LYS C N 1
ATOM 698 C CA . LYS C 1 30 ? 10.786 4.998 88.250 1.00 57.66 29 LYS C CA 1
ATOM 699 C C . LYS C 1 30 ? 10.333 4.066 89.393 1.00 59.06 29 LYS C C 1
ATOM 700 O O . LYS C 1 30 ? 9.496 4.510 90.211 1.00 53.00 29 LYS C O 1
ATOM 706 N N . GLY C 1 31 ? 10.761 2.794 89.376 1.00 67.39 30 GLY C N 1
ATOM 707 C CA . GLY C 1 31 ? 10.112 1.665 90.092 1.00 66.50 30 GLY C CA 1
ATOM 708 C C . GLY C 1 31 ? 10.297 1.783 91.585 1.00 65.64 30 GLY C C 1
ATOM 709 O O . GLY C 1 31 ? 11.152 2.607 91.953 1.00 71.79 30 GLY C O 1
ATOM 713 N N . GLY D 1 2 ? 22.075 5.621 54.604 1.00 65.38 1 GLY D N 1
ATOM 714 C CA . GLY D 1 2 ? 21.785 4.180 54.904 1.00 64.78 1 GLY D CA 1
ATOM 715 C C . GLY D 1 2 ? 21.915 3.820 56.376 1.00 69.03 1 GLY D C 1
ATOM 716 O O . GLY D 1 2 ? 21.170 4.380 57.220 1.00 64.36 1 GLY D O 1
ATOM 717 N N . GLU D 1 3 ? 22.825 2.896 56.678 1.00 62.97 2 GLU D N 1
ATOM 718 C CA . GLU D 1 3 ? 22.829 2.116 57.943 1.00 64.74 2 GLU D CA 1
ATOM 719 C C . GLU D 1 3 ? 23.320 2.999 59.100 1.00 56.39 2 GLU D C 1
ATOM 720 O O . GLU D 1 3 ? 22.812 2.827 60.214 1.00 53.66 2 GLU D O 1
ATOM 726 N N . PHE D 1 4 ? 24.242 3.920 58.830 1.00 51.11 3 PHE D N 1
ATOM 727 C CA . PHE D 1 4 ? 24.880 4.805 59.836 1.00 56.37 3 PHE D CA 1
ATOM 728 C C . PHE D 1 4 ? 23.905 5.907 60.240 1.00 57.18 3 PHE D C 1
ATOM 729 O O . PHE D 1 4 ? 23.866 6.231 61.417 1.00 53.38 3 PHE D O 1
ATOM 737 N N . ALA D 1 5 ? 23.186 6.494 59.281 1.00 52.36 4 ALA D N 1
ATOM 738 C CA . ALA D 1 5 ? 22.093 7.447 59.560 1.00 54.85 4 ALA D CA 1
ATOM 739 C C . ALA D 1 5 ? 21.070 6.739 60.459 1.00 51.90 4 ALA D C 1
ATOM 740 O O . ALA D 1 5 ? 20.637 7.342 61.439 1.00 51.95 4 ALA D O 1
ATOM 742 N N . GLN D 1 6 ? 20.766 5.466 60.188 1.00 52.68 5 GLN D N 1
ATOM 743 C CA . GLN D 1 6 ? 19.781 4.662 60.965 1.00 53.59 5 GLN D CA 1
ATOM 744 C C . GLN D 1 6 ? 20.284 4.442 62.404 1.00 50.71 5 GLN D C 1
ATOM 745 O O . GLN D 1 6 ? 19.484 4.580 63.360 1.00 51.10 5 GLN D O 1
ATOM 751 N N . ALA D 1 7 ? 21.548 4.078 62.568 1.00 47.18 6 ALA D N 1
ATOM 752 C CA . ALA D 1 7 ? 22.155 3.850 63.898 1.00 48.45 6 ALA D CA 1
ATOM 753 C C . ALA D 1 7 ? 22.172 5.176 64.682 1.00 44.20 6 ALA D C 1
AT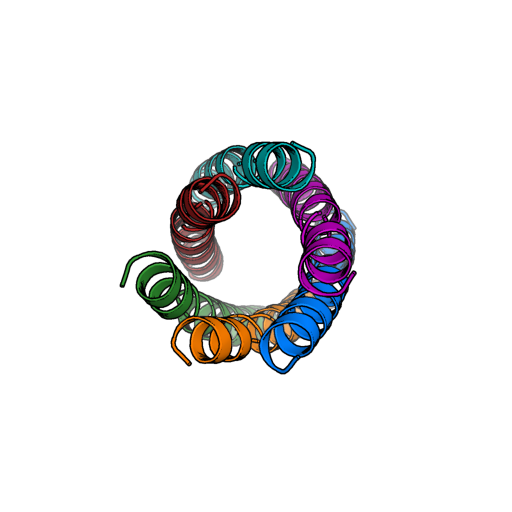OM 754 O O . ALA D 1 7 ? 21.868 5.156 65.880 1.00 47.03 6 ALA D O 1
ATOM 756 N N . VAL D 1 8 ? 22.431 6.301 64.017 1.00 44.36 7 VAL D N 1
ATOM 757 C CA . VAL D 1 8 ? 22.488 7.639 64.671 1.00 42.64 7 VAL D CA 1
ATOM 758 C C . VAL D 1 8 ? 21.091 8.012 65.164 1.00 50.44 7 VAL D C 1
ATOM 759 O O . VAL D 1 8 ? 20.988 8.597 66.262 1.00 42.26 7 VAL D O 1
ATOM 763 N N . LYS D 1 9 ? 20.061 7.703 64.366 1.00 46.50 8 LYS D N 1
ATOM 764 C CA . LYS D 1 9 ? 18.638 7.949 64.708 1.00 45.68 8 LYS D CA 1
ATOM 765 C C . LYS D 1 9 ? 18.275 7.128 65.936 1.00 40.60 8 LYS D C 1
ATOM 766 O O . LYS D 1 9 ? 17.583 7.666 66.835 1.00 49.13 8 LYS D O 1
ATOM 772 N N . GLU D 1 10 ? 18.697 5.876 65.988 1.00 42.28 9 GLU D N 1
ATOM 773 C CA . GLU D 1 10 ? 18.404 5.002 67.151 1.00 43.29 9 GLU D CA 1
ATOM 774 C C . GLU D 1 10 ? 19.105 5.561 68.394 1.00 40.83 9 GLU D C 1
ATOM 775 O O . GLU D 1 10 ? 18.506 5.498 69.483 1.00 39.70 9 GLU D O 1
ATOM 781 N N . TYR D 1 11 ? 20.334 6.048 68.231 1.00 40.46 10 TYR D N 1
ATOM 782 C CA . TYR D 1 11 ? 21.147 6.602 69.355 1.00 38.52 10 TYR D CA 1
ATOM 783 C C . TYR D 1 11 ? 20.431 7.840 69.874 1.00 35.40 10 TYR D C 1
ATOM 784 O O . TYR D 1 11 ? 20.233 7.953 71.092 1.00 38.56 10 TYR D O 1
ATOM 793 N N . ALA D 1 12 ? 20.031 8.747 68.964 1.00 38.70 11 ALA D N 1
ATOM 794 C CA . ALA D 1 12 ? 19.220 9.934 69.287 1.00 38.05 11 ALA D CA 1
ATOM 795 C C . ALA D 1 12 ? 18.002 9.527 70.124 1.00 39.18 11 ALA D C 1
ATOM 796 O O . ALA D 1 12 ? 17.732 10.211 71.108 1.00 37.01 11 ALA D O 1
ATOM 798 N N . LYS D 1 13 ? 17.267 8.469 69.764 1.00 40.31 12 LYS D N 1
ATOM 799 C CA . LYS D 1 13 ? 16.042 8.075 70.527 1.00 42.49 12 LYS D CA 1
ATOM 800 C C . LYS D 1 13 ? 16.458 7.607 71.932 1.00 38.82 12 LYS D C 1
ATOM 801 O O . LYS D 1 13 ? 15.817 8.031 72.884 1.00 39.44 12 LYS D O 1
ATOM 807 N N . ALA D 1 14 ? 17.546 6.838 72.042 1.00 38.22 13 ALA D N 1
ATOM 808 C CA . ALA D 1 14 ? 18.158 6.387 73.314 1.00 39.86 13 ALA D CA 1
ATOM 809 C C . ALA D 1 14 ? 18.551 7.590 74.198 1.00 39.72 13 ALA D C 1
ATOM 810 O O . ALA D 1 14 ? 18.259 7.582 75.417 1.00 38.00 13 ALA D O 1
ATOM 812 N N . VAL D 1 15 ? 19.176 8.604 73.602 1.00 37.41 14 VAL D N 1
ATOM 813 C CA . VAL D 1 15 ? 19.601 9.843 74.338 1.00 39.15 14 VAL D CA 1
ATOM 814 C C . VAL D 1 15 ? 18.369 10.546 74.892 1.00 37.13 14 VAL D C 1
ATOM 815 O O . VAL D 1 15 ? 18.414 11.013 76.040 1.00 35.55 14 VAL D O 1
ATOM 819 N N . LYS D 1 16 ? 17.303 10.676 74.101 1.00 37.88 15 LYS D N 1
ATOM 820 C CA . LYS D 1 16 ? 16.068 11.346 74.578 1.00 39.05 15 LYS D CA 1
ATOM 821 C C . LYS D 1 16 ? 15.516 10.568 75.750 1.00 34.90 15 LYS D C 1
ATOM 822 O O . LYS D 1 16 ? 15.065 11.220 76.702 1.00 37.87 15 LYS D O 1
ATOM 828 N N . GLU D 1 17 ? 15.499 9.238 75.675 1.00 36.40 16 GLU D N 1
ATOM 829 C CA . GLU D 1 17 ? 14.953 8.423 76.792 1.00 38.47 16 GLU D CA 1
ATOM 830 C C . GLU D 1 17 ? 15.830 8.645 78.031 1.00 35.37 16 GLU D C 1
ATOM 831 O O . GLU D 1 17 ? 15.303 8.755 79.108 1.00 38.65 16 GLU D O 1
ATOM 837 N N . TYR D 1 18 ? 17.139 8.739 77.853 1.00 36.59 17 TYR D N 1
ATOM 838 C CA . TYR D 1 18 ? 18.098 8.901 78.984 1.00 36.01 17 TYR D CA 1
ATOM 839 C C . TYR D 1 18 ? 17.850 10.275 79.612 1.00 35.03 17 TYR D C 1
ATOM 840 O O . TYR D 1 18 ? 17.779 10.374 80.820 1.00 37.67 17 TYR D O 1
ATOM 849 N N . ALA D 1 19 ? 17.648 11.303 78.784 1.00 34.82 18 ALA D N 1
ATOM 850 C CA . ALA D 1 19 ? 17.323 12.670 79.251 1.00 37.70 18 ALA D CA 1
ATOM 851 C C . ALA D 1 19 ? 16.078 12.629 80.139 1.00 41.38 18 ALA D C 1
ATOM 852 O O . ALA D 1 19 ? 16.053 13.259 81.202 1.00 38.79 18 ALA D O 1
ATOM 866 N N . ALA D 1 21 ? 14.898 10.031 81.772 1.00 37.51 20 ALA D N 1
ATOM 867 C CA . ALA D 1 21 ? 15.222 9.343 83.055 1.00 40.23 20 ALA D CA 1
ATOM 868 C C . ALA D 1 21 ? 16.100 10.231 83.951 1.00 37.20 20 ALA D C 1
ATOM 869 O O . ALA D 1 21 ? 15.966 10.167 85.189 1.00 37.29 20 ALA D O 1
ATOM 871 N N . VAL D 1 22 ? 16.977 11.025 83.363 1.00 36.37 21 VAL D N 1
ATOM 872 C CA . VAL D 1 22 ? 17.868 11.919 84.164 1.00 39.29 21 VAL D CA 1
ATOM 873 C C . VAL D 1 22 ? 16.986 12.952 84.867 1.00 37.13 21 VAL D C 1
ATOM 874 O O . VAL D 1 22 ? 17.246 13.195 86.044 1.00 37.26 21 VAL D O 1
ATOM 878 N N . LYS D 1 23 ? 15.938 13.463 84.206 1.00 37.71 22 LYS D N 1
ATOM 879 C CA . LYS D 1 23 ? 14.980 14.440 84.815 1.00 40.93 22 LYS D CA 1
ATOM 880 C C . LYS D 1 23 ? 14.194 13.791 85.951 1.00 40.92 22 LYS D C 1
ATOM 881 O O . LYS D 1 23 ? 14.019 14.434 87.007 1.00 44.78 22 LYS D O 1
ATOM 887 N N . GLU D 1 24 ? 13.776 12.550 85.768 1.00 40.76 23 GLU D N 1
ATOM 888 C CA . GLU D 1 24 ? 13.110 11.752 86.821 1.00 45.31 23 GLU D CA 1
ATOM 889 C C . GLU D 1 24 ? 14.126 11.537 87.956 1.00 42.88 23 GLU D C 1
ATOM 890 O O . GLU D 1 24 ? 13.765 11.794 89.080 1.00 44.19 23 GLU D O 1
ATOM 896 N N . PHE D 1 25 ? 15.369 11.148 87.662 1.00 39.55 24 PHE D N 1
ATOM 897 C CA . PHE D 1 25 ? 16.460 11.036 88.675 1.00 40.59 24 PHE D CA 1
ATOM 898 C C . PHE D 1 25 ? 16.555 12.371 89.444 1.00 43.66 24 PHE D C 1
ATOM 899 O O . PHE D 1 25 ? 16.544 12.344 90.667 1.00 44.73 24 PHE D O 1
ATOM 907 N N . ALA D 1 26 ? 16.572 13.513 88.743 1.00 39.16 25 ALA D N 1
ATOM 908 C CA . ALA D 1 26 ? 16.602 14.861 89.356 1.00 40.51 25 ALA D CA 1
ATOM 909 C C . ALA D 1 26 ? 15.440 15.033 90.330 1.00 40.94 25 ALA D C 1
ATOM 910 O O . ALA D 1 26 ? 15.696 15.515 91.484 1.00 43.99 25 ALA D O 1
ATOM 912 N N . GLN D 1 27 ? 14.240 14.586 89.949 1.00 42.44 26 GLN D N 1
ATOM 913 C CA . GLN D 1 27 ? 13.047 14.662 90.823 1.00 46.64 26 GLN D CA 1
ATOM 914 C C . GLN D 1 27 ? 13.311 13.813 92.070 1.00 50.07 26 GLN D C 1
ATOM 915 O O . GLN D 1 27 ? 13.059 14.315 93.171 1.00 56.97 26 GLN D O 1
ATOM 921 N N . ALA D 1 28 ? 13.824 12.592 91.927 1.00 49.16 27 ALA D N 1
ATOM 922 C CA . ALA D 1 28 ? 14.179 11.719 93.076 1.00 50.37 27 ALA D CA 1
ATOM 923 C C . ALA D 1 28 ? 15.182 12.422 93.994 1.00 52.93 27 ALA D C 1
ATOM 924 O O . ALA D 1 28 ? 15.008 12.329 95.233 1.00 50.76 27 ALA D O 1
ATOM 926 N N . VAL D 1 29 ? 16.225 13.040 93.429 1.00 46.65 28 VAL D N 1
ATOM 927 C CA . VAL D 1 29 ? 17.324 13.684 94.213 1.00 48.81 28 VAL D CA 1
ATOM 928 C C . VAL D 1 29 ? 16.723 14.861 95.003 1.00 56.36 28 VAL D C 1
ATOM 929 O O . VAL D 1 29 ? 17.148 15.062 96.159 1.00 59.82 28 VAL D O 1
ATOM 933 N N . LYS D 1 30 ? 15.770 15.598 94.416 1.00 55.23 29 LYS D N 1
ATOM 934 C CA . LYS D 1 30 ? 15.074 16.728 95.086 1.00 65.16 29 LYS D CA 1
ATOM 935 C C . LYS D 1 30 ? 14.221 16.202 96.244 1.00 69.20 29 LYS D C 1
ATOM 936 O O . LYS D 1 30 ? 14.063 16.951 97.203 1.00 72.54 29 LYS D O 1
ATOM 942 N N . GLY D 1 31 ? 13.687 14.978 96.135 1.00 71.83 30 GLY D N 1
ATOM 943 C CA . GLY D 1 31 ? 12.936 14.288 97.204 1.00 74.95 30 GLY D CA 1
ATOM 944 C C . GLY D 1 31 ? 13.787 14.075 98.447 1.00 78.98 30 GLY D C 1
ATOM 945 O O . GLY D 1 31 ? 14.993 13.813 98.393 1.00 84.75 30 GLY D O 1
ATOM 947 N N . GLY E 1 2 ? 30.803 21.276 60.214 1.00 66.53 1 GLY E N 1
ATOM 948 C CA . GLY E 1 2 ? 29.611 20.512 59.845 1.00 57.71 1 GLY E CA 1
ATOM 949 C C . GLY E 1 2 ? 28.668 20.394 61.023 1.00 56.83 1 GLY E C 1
ATOM 950 O O . GLY E 1 2 ? 29.117 20.522 62.198 1.00 51.90 1 GLY E O 1
ATOM 951 N N . GLU E 1 3 ? 27.402 20.143 60.729 1.00 51.09 2 GLU E N 1
ATOM 952 C CA . GLU E 1 3 ? 26.319 20.122 61.743 1.00 53.38 2 GLU E CA 1
ATOM 953 C C . GLU E 1 3 ? 26.562 18.933 62.678 1.00 50.32 2 GLU E C 1
ATOM 954 O O . GLU E 1 3 ? 26.282 19.057 63.883 1.00 47.99 2 GLU E O 1
ATOM 960 N N . PHE E 1 4 ? 27.037 17.809 62.146 1.00 43.92 3 PHE E N 1
ATOM 961 C CA . PHE E 1 4 ? 27.207 16.580 62.957 1.00 45.32 3 PHE E CA 1
ATOM 962 C C . PHE E 1 4 ? 28.327 16.851 63.961 1.00 43.66 3 PHE E C 1
ATOM 963 O O . PHE E 1 4 ? 28.098 16.624 65.153 1.00 42.45 3 PHE E O 1
ATOM 971 N N . ALA E 1 5 ? 29.465 17.369 63.491 1.00 42.05 4 ALA E N 1
ATOM 972 C CA . ALA E 1 5 ? 30.635 17.696 64.336 1.00 47.67 4 ALA E CA 1
ATOM 973 C C . ALA E 1 5 ? 30.186 18.613 65.472 1.00 42.46 4 ALA E C 1
ATOM 974 O O . ALA E 1 5 ? 30.586 18.343 66.615 1.00 43.02 4 ALA E O 1
ATOM 976 N N . GLN E 1 6 ? 29.356 19.624 65.171 1.00 45.57 5 GLN E N 1
ATOM 977 C CA . GLN E 1 6 ? 28.882 20.638 66.151 1.00 47.27 5 GLN E CA 1
ATOM 978 C C . GLN E 1 6 ? 28.022 19.931 67.207 1.00 43.41 5 GLN E C 1
ATOM 979 O O . GLN E 1 6 ? 28.178 20.245 68.405 1.00 39.62 5 GLN E O 1
ATOM 985 N N . ALA E 1 7 ? 27.146 19.016 66.781 1.00 42.07 6 ALA E N 1
ATOM 986 C CA . ALA E 1 7 ? 26.208 18.320 67.695 1.00 40.45 6 ALA E CA 1
ATOM 987 C C . ALA E 1 7 ? 27.012 17.375 68.609 1.00 36.35 6 ALA E C 1
ATOM 988 O O . ALA E 1 7 ? 26.693 17.326 69.792 1.00 36.99 6 ALA E O 1
ATOM 990 N N . VAL E 1 8 ? 28.027 16.669 68.097 1.00 34.24 7 VAL E N 1
ATOM 991 C CA . VAL E 1 8 ? 28.821 15.727 68.950 1.00 35.34 7 VAL E CA 1
ATOM 992 C C . VAL E 1 8 ? 29.654 16.556 69.934 1.00 40.97 7 VAL E C 1
ATOM 993 O O . VAL E 1 8 ? 29.781 16.132 71.100 1.00 40.04 7 VAL E O 1
ATOM 997 N N . LYS E 1 9 ? 30.104 17.745 69.519 1.00 39.81 8 LYS E N 1
ATOM 998 C CA . LYS E 1 9 ? 30.829 18.679 70.406 1.00 46.04 8 LYS E CA 1
ATOM 999 C C . LYS E 1 9 ? 29.915 19.071 71.563 1.00 39.29 8 LYS E C 1
ATOM 1000 O O . LYS E 1 9 ? 30.376 18.981 72.706 1.00 37.42 8 LYS E O 1
ATOM 1006 N N . GLU E 1 10 ? 28.666 19.436 71.290 1.00 36.85 9 GLU E N 1
ATOM 1007 C CA . GLU E 1 10 ? 27.691 19.857 72.336 1.00 35.99 9 GLU E CA 1
ATOM 1008 C C . GLU E 1 10 ? 27.430 18.652 73.251 1.00 36.80 9 GLU E C 1
ATOM 1009 O O . GLU E 1 10 ? 27.357 18.829 74.477 1.00 37.94 9 GLU E O 1
ATOM 1015 N N . TYR E 1 11 ? 27.338 17.449 72.695 1.00 35.52 10 TYR E N 1
ATOM 1016 C CA . TYR E 1 11 ? 27.062 16.227 73.500 1.00 32.64 10 TYR E CA 1
ATOM 1017 C C . TYR E 1 11 ? 28.214 15.986 74.474 1.00 33.13 10 TYR E C 1
ATOM 1018 O O . TYR E 1 11 ? 27.949 15.726 75.667 1.00 35.13 10 TYR E O 1
ATOM 1027 N N . ALA E 1 12 ? 29.452 16.086 73.978 1.00 34.30 11 ALA E N 1
ATOM 1028 C CA . ALA E 1 12 ? 30.694 15.891 74.761 1.00 37.54 11 ALA E CA 1
ATOM 1029 C C . ALA E 1 12 ? 30.671 16.810 75.987 1.00 37.56 11 ALA E C 1
ATOM 1030 O O . ALA E 1 12 ? 30.923 16.324 77.093 1.00 35.95 11 ALA E O 1
ATOM 1032 N N . LYS E 1 13 ? 30.269 18.061 75.795 1.00 37.12 12 LYS E N 1
ATOM 1033 C CA . LYS E 1 13 ? 30.107 19.083 76.862 1.00 39.73 12 LYS E CA 1
ATOM 1034 C C . LYS E 1 13 ? 29.041 18.632 77.866 1.00 38.56 12 LYS E C 1
ATOM 1035 O O . LYS E 1 13 ? 29.279 18.733 79.085 1.00 39.36 12 LYS E O 1
ATOM 1041 N N . ALA E 1 14 ? 27.903 18.144 77.380 1.00 35.58 13 ALA E N 1
ATOM 1042 C CA . ALA E 1 14 ? 26.770 17.751 78.245 1.00 34.80 13 ALA E CA 1
ATOM 1043 C C . ALA E 1 14 ? 27.162 16.540 79.090 1.00 33.80 13 ALA E C 1
ATOM 1044 O O . ALA E 1 14 ? 26.825 16.501 80.272 1.00 35.40 13 ALA E O 1
ATOM 1046 N N . VAL E 1 15 ? 27.763 15.539 78.481 1.00 34.19 14 VAL E N 1
ATOM 1047 C CA . VAL E 1 15 ? 28.212 14.333 79.229 1.00 36.33 14 VAL E CA 1
ATOM 1048 C C . VAL E 1 15 ? 29.255 14.717 80.294 1.00 36.74 14 VAL E C 1
ATOM 1049 O O . VAL E 1 15 ? 29.186 14.155 81.397 1.00 35.44 14 VAL E O 1
ATOM 1053 N N . LYS E 1 16 ? 30.193 15.593 79.948 1.00 36.64 15 LYS E N 1
ATOM 1054 C CA . LYS E 1 16 ? 31.219 16.125 80.884 1.00 39.55 15 LYS E CA 1
ATOM 1055 C C . LYS E 1 16 ? 30.534 16.808 82.075 1.00 39.12 15 LYS E C 1
ATOM 1056 O O . LYS E 1 16 ? 30.933 16.510 83.227 1.00 38.17 15 LYS E O 1
ATOM 1062 N N . GLU E 1 17 ? 29.489 17.613 81.834 1.00 40.44 16 GLU E N 1
ATOM 1063 C CA . GLU E 1 17 ? 28.717 18.273 82.930 1.00 42.41 16 GLU E CA 1
ATOM 1064 C C . GLU E 1 17 ? 28.034 17.202 83.784 1.00 35.94 16 GLU E C 1
ATOM 1065 O O . GLU E 1 17 ? 28.003 17.330 85.006 1.00 34.99 16 GLU E O 1
ATOM 1071 N N . TYR E 1 18 ? 27.475 16.162 83.154 1.00 34.41 17 TYR E N 1
ATOM 1072 C CA . TYR E 1 18 ? 26.756 15.095 83.883 1.00 38.24 17 TYR E CA 1
ATOM 1073 C C . TYR E 1 18 ? 27.761 14.423 84.819 1.00 33.48 17 TYR E C 1
ATOM 1074 O O . TYR E 1 18 ? 27.401 14.159 85.984 1.00 33.98 17 TYR E O 1
ATOM 1083 N N . ALA E 1 19 ? 28.949 14.125 84.296 1.00 34.12 18 ALA E N 1
ATOM 1084 C CA . ALA E 1 19 ? 30.061 13.461 85.044 1.00 38.58 18 ALA E CA 1
ATOM 1085 C C . ALA E 1 19 ? 30.431 14.270 86.295 1.00 38.23 18 ALA E C 1
ATOM 1086 O O . ALA E 1 19 ? 30.462 13.737 87.406 1.00 39.23 18 ALA E O 1
ATOM 1100 N N . ALA E 1 21 ? 28.251 16.539 87.916 1.00 37.87 20 ALA E N 1
ATOM 1101 C CA . ALA E 1 21 ? 27.057 16.504 88.752 1.00 33.96 20 ALA E CA 1
ATOM 1102 C C . ALA E 1 21 ? 26.939 15.131 89.431 1.00 38.07 20 ALA E C 1
ATOM 1103 O O . ALA E 1 21 ? 26.627 15.108 90.612 1.00 38.58 20 ALA E O 1
ATOM 1105 N N . VAL E 1 22 ? 27.189 14.012 88.742 1.00 35.71 21 VAL E N 1
ATOM 1106 C CA . VAL E 1 22 ? 27.108 12.686 89.429 1.00 38.51 21 VAL E CA 1
ATOM 1107 C C . VAL E 1 22 ? 28.201 12.601 90.507 1.00 41.16 21 VAL E C 1
ATOM 1108 O O . VAL E 1 22 ? 27.935 12.046 91.572 1.00 40.62 21 VAL E O 1
ATOM 1112 N N . LYS E 1 23 ? 29.392 13.097 90.227 1.00 37.26 22 LYS E N 1
ATOM 1113 C CA . LYS E 1 23 ? 30.521 13.112 91.206 1.00 42.79 22 LYS E CA 1
ATOM 1114 C C . LYS E 1 23 ? 30.120 13.956 92.435 1.00 47.55 22 LYS E C 1
ATOM 1115 O O . LYS E 1 23 ? 30.296 13.455 93.587 1.00 50.22 22 LYS E O 1
ATOM 1121 N N . GLU E 1 24 ? 29.547 15.143 92.223 1.00 42.54 23 GLU E N 1
ATOM 1122 C CA . GLU E 1 24 ? 29.018 15.998 93.323 1.00 47.40 23 GLU E CA 1
ATOM 1123 C C . GLU E 1 24 ? 27.957 15.194 94.085 1.00 45.09 23 GLU E C 1
ATOM 1124 O O . GLU E 1 24 ? 27.950 15.238 95.326 1.00 46.38 23 GLU E O 1
ATOM 1130 N N . PHE E 1 25 ? 27.125 14.415 93.394 1.00 39.05 24 PHE E N 1
ATOM 1131 C CA . PHE E 1 25 ? 26.069 13.606 94.050 1.00 44.71 24 PHE E CA 1
ATOM 1132 C C . PHE E 1 25 ? 26.735 12.504 94.905 1.00 43.22 24 PHE E C 1
ATOM 1133 O O . PHE E 1 25 ? 26.239 12.260 96.028 1.00 49.49 24 PHE E O 1
ATOM 1141 N N . ALA E 1 26 ? 27.792 11.859 94.410 1.00 44.53 25 ALA E N 1
ATOM 1142 C CA . ALA E 1 26 ? 28.518 10.789 95.137 1.00 49.50 25 ALA E CA 1
ATOM 1143 C C . ALA E 1 26 ? 29.010 11.347 96.481 1.00 51.69 25 ALA E C 1
ATOM 1144 O O . ALA E 1 26 ? 28.714 10.720 97.525 1.00 56.90 25 ALA E O 1
ATOM 1146 N N . GLN E 1 27 ? 29.646 12.520 96.447 1.00 51.55 26 GLN E N 1
ATOM 1147 C CA . GLN E 1 27 ? 30.100 13.282 97.653 1.00 57.42 26 GLN E CA 1
ATOM 1148 C C . GLN E 1 27 ? 28.914 13.541 98.595 1.00 56.37 26 GLN E C 1
ATOM 1149 O O . GLN E 1 27 ? 29.044 13.268 99.789 1.00 66.55 26 GLN E O 1
ATOM 1155 N N . ALA E 1 28 ? 27.762 13.963 98.078 1.00 58.04 27 ALA E N 1
ATOM 1156 C CA . ALA E 1 28 ? 26.536 14.235 98.865 1.00 55.78 27 ALA E CA 1
ATOM 1157 C C . ALA E 1 28 ? 26.029 12.961 99.558 1.00 62.27 27 ALA E C 1
ATOM 1158 O O . ALA E 1 28 ? 25.752 13.017 100.765 1.00 61.11 27 ALA E O 1
ATOM 1160 N N . VAL E 1 29 ? 25.889 11.852 98.829 1.00 60.81 28 VAL E N 1
ATOM 1161 C CA . VAL E 1 29 ? 25.402 10.551 99.380 1.00 62.48 28 VAL E CA 1
ATOM 1162 C C . VAL E 1 29 ? 26.386 10.069 100.460 1.00 67.92 28 VAL E C 1
ATOM 1163 O O . VAL E 1 29 ? 25.923 9.410 101.418 1.00 71.35 28 VAL E O 1
ATOM 1167 N N . LYS E 1 30 ? 27.685 10.359 100.307 1.00 70.17 29 LYS E N 1
ATOM 1168 C CA . LYS E 1 30 ? 28.760 9.834 101.196 1.00 76.29 29 LYS E CA 1
ATOM 1169 C C . LYS E 1 30 ? 28.769 10.625 102.509 1.00 77.16 29 LYS E C 1
ATOM 1170 O O . LYS E 1 30 ? 28.479 10.017 103.545 1.00 87.75 29 LYS E O 1
ATOM 1176 N N . GLY E 1 31 ? 29.078 11.926 102.451 1.00 86.60 30 GLY E N 1
ATOM 1177 C CA . GLY E 1 31 ? 29.255 12.819 103.617 1.00 84.90 30 GLY E CA 1
ATOM 1178 C C . GLY E 1 31 ? 27.942 13.438 104.063 1.00 78.80 30 GLY E C 1
ATOM 1179 O O . GLY E 1 31 ? 26.953 12.717 104.118 1.00 72.68 30 GLY E O 1
ATOM 1183 N N . GLY F 1 2 ? 20.928 14.023 52.374 1.00 61.76 1 GLY F N 1
ATOM 1184 C CA . GLY F 1 2 ? 19.553 14.374 52.877 1.00 55.62 1 GLY F CA 1
ATOM 1185 C C . GLY F 1 2 ? 19.093 13.485 54.024 1.00 63.37 1 GLY F C 1
ATOM 1186 O O . GLY F 1 2 ? 18.577 14.041 55.024 1.00 62.76 1 GLY F O 1
ATOM 1187 N N . GLU F 1 3 ? 19.235 12.161 53.904 1.00 59.72 2 GLU F N 1
ATOM 1188 C CA . GLU F 1 3 ? 18.781 11.201 54.953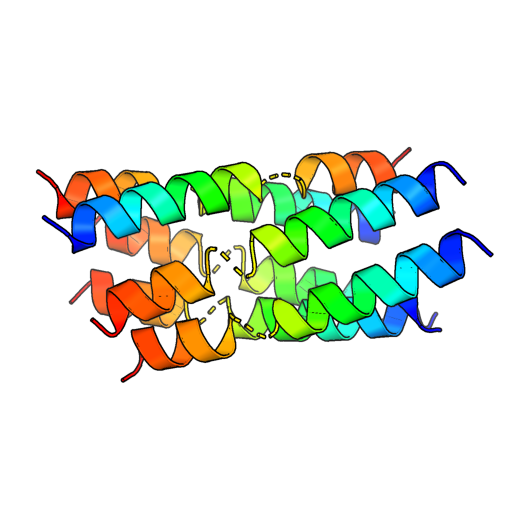 1.00 54.55 2 GLU F CA 1
ATOM 1189 C C . GLU F 1 3 ? 19.682 11.318 56.188 1.00 56.93 2 GLU F C 1
ATOM 1190 O O . GLU F 1 3 ? 19.182 11.170 57.353 1.00 50.68 2 GLU F O 1
ATOM 1196 N N . PHE F 1 4 ? 20.959 11.631 55.965 1.00 51.89 3 PHE F N 1
ATOM 1197 C CA . PHE F 1 4 ? 21.913 11.827 57.082 1.00 51.35 3 PHE F CA 1
ATOM 1198 C C . PHE F 1 4 ? 21.582 13.147 57.792 1.00 53.98 3 PHE F C 1
ATOM 1199 O O . PHE F 1 4 ? 21.586 13.169 59.032 1.00 50.00 3 PHE F O 1
ATOM 1207 N N . ALA F 1 5 ? 21.295 14.214 57.039 1.00 52.52 4 ALA F N 1
ATOM 1208 C CA . ALA F 1 5 ? 20.905 15.551 57.565 1.00 57.80 4 ALA F CA 1
ATOM 1209 C C . ALA F 1 5 ? 19.684 15.416 58.486 1.00 54.81 4 ALA F C 1
ATOM 1210 O O . ALA F 1 5 ? 19.614 16.151 59.490 1.00 52.45 4 ALA F O 1
ATOM 1212 N N A GLN F 1 6 ? 18.753 14.506 58.183 0.50 49.70 5 GLN F N 1
ATOM 1213 N N B GLN F 1 6 ? 18.768 14.505 58.156 0.50 50.22 5 GLN F N 1
ATOM 1214 C CA A GLN F 1 6 ? 17.587 14.235 59.072 0.50 51.00 5 GLN F CA 1
ATOM 1215 C CA B GLN F 1 6 ? 17.600 14.178 59.012 0.50 52.04 5 GLN F CA 1
ATOM 1216 C C A GLN F 1 6 ? 18.070 13.536 60.353 0.50 50.26 5 GLN F C 1
ATOM 1217 C C B GLN F 1 6 ? 18.099 13.560 60.327 0.50 50.85 5 GLN F C 1
ATOM 1218 O O A GLN F 1 6 ? 17.600 13.926 61.425 0.50 50.37 5 GLN F O 1
ATOM 1219 O O B GLN F 1 6 ? 17.690 14.045 61.387 0.50 50.82 5 GLN F O 1
ATOM 1230 N N . ALA F 1 7 ? 18.945 12.531 60.253 1.00 46.91 6 ALA F N 1
ATOM 1231 C CA . ALA F 1 7 ? 19.487 11.817 61.440 1.00 51.22 6 ALA F CA 1
ATOM 1232 C C . ALA F 1 7 ? 20.234 12.812 62.340 1.00 45.80 6 ALA F C 1
ATOM 1233 O O . ALA F 1 7 ? 20.103 12.745 63.565 1.00 46.20 6 ALA F O 1
ATOM 1235 N N . VAL F 1 8 ? 21.013 13.697 61.737 1.00 42.01 7 VAL F N 1
ATOM 1236 C CA . VAL F 1 8 ? 21.809 14.715 62.474 1.00 47.92 7 VAL F CA 1
ATOM 1237 C C . VAL F 1 8 ? 20.854 15.693 63.151 1.00 49.19 7 VAL F C 1
ATOM 1238 O O . VAL F 1 8 ? 21.169 16.126 64.237 1.00 42.59 7 VAL F O 1
ATOM 1242 N N . LYS F 1 9 ? 19.733 16.043 62.511 1.00 47.34 8 LYS F N 1
ATOM 1243 C CA . LYS F 1 9 ? 18.728 16.975 63.095 1.00 49.89 8 LYS F CA 1
ATOM 1244 C C . LYS F 1 9 ? 18.135 16.328 64.357 1.00 42.15 8 LYS F C 1
ATOM 1245 O O . LYS F 1 9 ? 17.967 17.027 65.402 1.00 41.18 8 LYS F O 1
ATOM 1251 N N . GLU F 1 10 ? 17.765 15.058 64.257 1.00 40.18 9 GLU F N 1
ATOM 1252 C CA . GLU F 1 10 ? 17.172 14.302 65.393 1.00 45.18 9 GLU F CA 1
ATOM 1253 C C . GLU F 1 10 ? 18.210 14.161 66.512 1.00 41.85 9 GLU F C 1
ATOM 1254 O O . GLU F 1 10 ? 17.834 14.339 67.688 1.00 44.22 9 GLU F O 1
ATOM 1260 N N . TYR F 1 11 ? 19.460 13.864 66.160 1.00 41.62 10 TYR F N 1
ATOM 1261 C CA . TYR F 1 11 ? 20.582 13.758 67.136 1.00 37.99 10 TYR F CA 1
ATOM 1262 C C . TYR F 1 11 ? 20.811 15.117 67.800 1.00 39.43 10 TYR F C 1
ATOM 1263 O O . TYR F 1 11 ? 20.864 15.186 69.044 1.00 35.39 10 TYR F O 1
ATOM 1272 N N . ALA F 1 12 ? 20.971 16.186 67.016 1.00 38.09 11 ALA F N 1
ATOM 1273 C CA . ALA F 1 12 ? 21.143 17.557 67.548 1.00 41.12 11 ALA F CA 1
ATOM 1274 C C . ALA F 1 12 ? 20.035 17.860 68.568 1.00 41.26 11 ALA F C 1
ATOM 1275 O O . ALA F 1 12 ? 20.329 18.464 69.598 1.00 37.98 11 ALA F O 1
ATOM 1277 N N . LYS F 1 13 ? 18.774 17.544 68.259 1.00 41.90 12 LYS F N 1
ATOM 1278 C CA . LYS F 1 13 ? 17.637 17.879 69.150 1.00 45.27 12 LYS F CA 1
ATOM 1279 C C . LYS F 1 13 ? 17.707 17.025 70.425 1.00 35.77 12 LYS F C 1
ATOM 1280 O O . LYS F 1 13 ? 17.438 17.559 71.490 1.00 36.98 12 LYS F O 1
ATOM 1286 N N . ALA F 1 14 ? 18.012 15.740 70.297 1.00 35.21 13 ALA F N 1
ATOM 1287 C CA . ALA F 1 14 ? 18.163 14.806 71.441 1.00 36.69 13 ALA F CA 1
ATOM 1288 C C . ALA F 1 14 ? 19.277 15.301 72.368 1.00 35.88 13 ALA F C 1
ATOM 1289 O O . ALA F 1 14 ? 19.049 15.362 73.588 1.00 34.22 13 ALA F O 1
ATOM 1291 N N . VAL F 1 15 ? 20.427 15.670 71.792 1.00 34.30 14 VAL F N 1
ATOM 1292 C CA . VAL F 1 15 ? 21.589 16.211 72.556 1.00 34.95 14 VAL F CA 1
ATOM 1293 C C . VAL F 1 15 ? 21.143 17.429 73.375 1.00 39.04 14 VAL F C 1
ATOM 1294 O O . VAL F 1 15 ? 21.547 17.546 74.536 1.00 34.64 14 VAL F O 1
ATOM 1298 N N . LYS F 1 16 ? 20.407 18.350 72.758 1.00 40.88 15 LYS F N 1
ATOM 1299 C CA . LYS F 1 16 ? 19.899 19.575 73.433 1.00 41.56 15 LYS F CA 1
ATOM 1300 C C . LYS F 1 16 ? 19.009 19.195 74.626 1.00 36.95 15 LYS F C 1
ATOM 1301 O O . LYS F 1 16 ? 19.163 19.815 75.682 1.00 41.24 15 LYS F O 1
ATOM 1307 N N . GLU F 1 17 ? 18.060 18.299 74.440 1.00 37.56 16 GLU F N 1
ATOM 1308 C CA . GLU F 1 17 ? 17.177 17.836 75.553 1.00 41.96 16 GLU F CA 1
ATOM 1309 C C . GLU F 1 17 ? 18.036 17.221 76.665 1.00 37.60 16 GLU F C 1
ATOM 1310 O O . GLU F 1 17 ? 17.777 17.514 77.836 1.00 37.09 16 GLU F O 1
ATOM 1316 N N . TYR F 1 18 ? 19.034 16.417 76.297 1.00 38.03 17 TYR F N 1
ATOM 1317 C CA . TYR F 1 18 ? 19.953 15.776 77.277 1.00 38.35 17 TYR F CA 1
ATOM 1318 C C . TYR F 1 18 ? 20.746 16.861 78.020 1.00 37.14 17 TYR F C 1
ATOM 1319 O O . TYR F 1 18 ? 20.897 16.793 79.266 1.00 36.92 17 TYR F O 1
ATOM 1328 N N . ALA F 1 19 ? 21.208 17.883 77.308 1.00 35.28 18 ALA F N 1
ATOM 1329 C CA . ALA F 1 19 ? 21.957 19.006 77.911 1.00 36.12 18 ALA F CA 1
ATOM 1330 C C . ALA F 1 19 ? 21.085 19.693 78.965 1.00 35.90 18 ALA F C 1
ATOM 1331 O O . ALA F 1 19 ? 21.605 19.978 80.081 1.00 34.87 18 ALA F O 1
ATOM 1345 N N . ALA F 1 21 ? 18.407 18.434 80.631 1.00 36.80 20 ALA F N 1
ATOM 1346 C CA . ALA 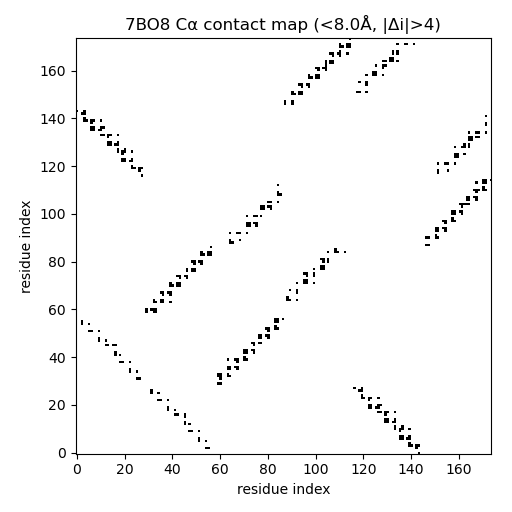F 1 21 ? 18.179 17.377 81.668 1.00 37.67 20 ALA F CA 1
ATOM 1347 C C . ALA F 1 21 ? 19.359 17.345 82.650 1.00 36.48 20 ALA F C 1
ATOM 1348 O O . ALA F 1 21 ? 19.142 17.348 83.894 1.00 36.41 20 ALA F O 1
ATOM 1350 N N . VAL F 1 22 ? 20.571 17.411 82.105 1.00 34.69 21 VAL F N 1
ATOM 1351 C CA . VAL F 1 22 ? 21.809 17.375 82.930 1.00 34.17 21 VAL F CA 1
ATOM 1352 C C . VAL F 1 22 ? 21.848 18.615 83.839 1.00 37.58 21 VAL F C 1
ATOM 1353 O O . VAL F 1 22 ? 22.154 18.445 85.018 1.00 35.12 21 VAL F O 1
ATOM 1357 N N . LYS F 1 23 ? 21.524 19.809 83.329 1.00 37.23 22 LYS F N 1
ATOM 1358 C CA . LYS F 1 23 ? 21.507 21.065 84.147 1.00 38.12 22 LYS F CA 1
ATOM 1359 C C . LYS F 1 23 ? 20.434 20.965 85.240 1.00 38.76 22 LYS F C 1
ATOM 1360 O O . LYS F 1 23 ? 20.704 21.443 86.376 1.00 42.88 22 LYS F O 1
ATOM 1366 N N . GLU F 1 24 ? 19.297 20.329 84.949 1.00 39.11 23 GLU F N 1
ATOM 1367 C CA . GLU F 1 24 ? 18.213 20.081 85.933 1.00 41.78 23 GLU F CA 1
ATOM 1368 C C . GLU F 1 24 ? 18.701 19.112 87.026 1.00 38.57 23 GLU F C 1
ATOM 1369 O O . GLU F 1 24 ? 18.377 19.337 88.200 1.00 40.73 23 GLU F O 1
ATOM 1375 N N . PHE F 1 25 ? 19.398 18.049 86.650 1.00 38.51 24 PHE F N 1
ATOM 1376 C CA . PHE F 1 25 ? 20.030 17.119 87.617 1.00 40.53 24 PHE F CA 1
ATOM 1377 C C . PHE F 1 25 ? 21.072 17.887 88.438 1.00 38.60 24 PHE F C 1
ATOM 1378 O O . PHE F 1 25 ? 21.084 17.720 89.661 1.00 38.39 24 PHE F O 1
ATOM 1386 N N . ALA F 1 26 ? 21.925 18.682 87.780 1.00 40.69 25 ALA F N 1
ATOM 1387 C CA . ALA F 1 26 ? 22.961 19.526 88.424 1.00 44.20 25 ALA F CA 1
ATOM 1388 C C . ALA F 1 26 ? 22.291 20.440 89.473 1.00 42.20 25 ALA F C 1
ATOM 1389 O O . ALA F 1 26 ? 22.800 20.461 90.624 1.00 39.79 25 ALA F O 1
ATOM 1391 N N . GLN F 1 27 ? 21.128 21.046 89.169 1.00 41.00 26 GLN F N 1
ATOM 1392 C CA . GLN F 1 27 ? 20.424 21.971 90.118 1.00 46.00 26 GLN F CA 1
ATOM 1393 C C . GLN F 1 27 ? 19.850 21.166 91.298 1.00 46.60 26 GLN F C 1
ATOM 1394 O O . GLN F 1 27 ? 19.840 21.677 92.415 1.00 42.27 26 GLN F O 1
ATOM 1400 N N . ALA F 1 28 ? 19.346 19.961 91.053 1.00 41.58 27 ALA F N 1
ATOM 1401 C CA . ALA F 1 28 ? 18.793 19.063 92.093 1.00 44.93 27 ALA F CA 1
ATOM 1402 C C . ALA F 1 28 ? 19.905 18.663 93.070 1.00 46.48 27 ALA F C 1
ATOM 1403 O O . ALA F 1 28 ? 19.697 18.680 94.306 1.00 45.92 27 ALA F O 1
ATOM 1405 N N . VAL F 1 29 ? 21.063 18.277 92.543 1.00 42.26 28 VAL F N 1
ATOM 1406 C CA . VAL F 1 29 ? 22.232 17.916 93.386 1.00 44.12 28 VAL F CA 1
ATOM 1407 C C . VAL F 1 29 ? 22.668 19.158 94.186 1.00 49.98 28 VAL F C 1
ATOM 1408 O O . VAL F 1 29 ? 22.872 19.020 95.378 1.00 46.59 28 VAL F O 1
ATOM 1412 N N . LYS F 1 30 ? 22.795 20.321 93.546 1.00 49.04 29 LYS F N 1
ATOM 1413 C CA . LYS F 1 30 ? 23.246 21.598 94.178 1.00 55.10 29 LYS F CA 1
ATOM 1414 C C . LYS F 1 30 ? 22.353 22.007 95.361 1.00 52.69 29 LYS F C 1
ATOM 1415 O O . LYS F 1 30 ? 22.884 22.601 96.306 1.00 54.98 29 LYS F O 1
ATOM 1421 N N . GLY F 1 31 ? 21.044 21.7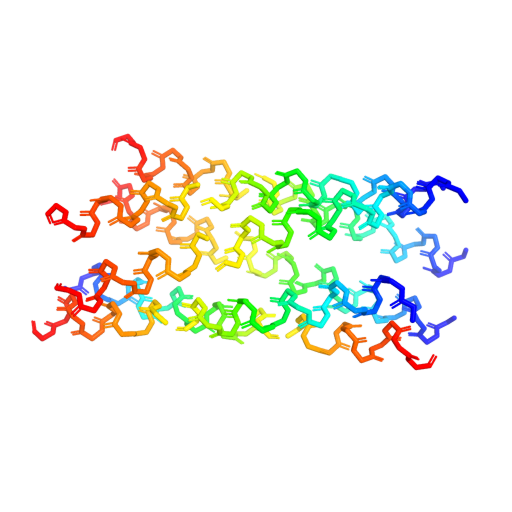66 95.281 1.00 50.19 30 GLY F N 1
ATOM 1422 C CA . GLY F 1 31 ? 20.025 22.398 96.143 1.00 60.98 30 GLY F CA 1
ATOM 1423 C C . GLY F 1 31 ? 19.850 21.690 97.473 1.00 61.76 30 GLY F C 1
ATOM 1424 O O . GLY F 1 31 ? 19.921 20.473 97.505 1.00 70.16 30 GLY F O 1
#

B-factor: mean 51.04, std 13.95, range [32.22, 107.15]

Sequence (174 aa):
GEFAQAVKEYAKAVKEYAAVKEFAQAVKGGEFAQAVKEYAKAVKEYAAVKEFAQAVKGGEFAQAVKEYAKAVKEYAAVKEFAQAVKGGEFAQAVKEYAKAVKEYAAVKEFAQAVKGGEFAQAVKEYAKAVKEYAAVKEFAQAVKGGEFAQQAVKEYAKAVKEYAAVKEFAQAVKG